Protein AF-A0AAV4JVC0-F1 (afdb_monomer)

Radius of gyration: 17.4 Å; Cα contacts (8 Å, |Δi|>4): 96; chains: 1; bounding box: 58×30×45 Å

Structure (mmCIF, N/CA/C/O backbone):
data_AF-A0AAV4JVC0-F1
#
_entry.id   AF-A0AAV4JVC0-F1
#
loop_
_atom_site.group_PDB
_atom_site.id
_atom_site.type_symbol
_atom_site.label_atom_id
_atom_site.label_alt_id
_atom_site.label_comp_id
_atom_site.label_asym_id
_atom_site.label_entity_id
_atom_site.label_seq_id
_atom_site.pdbx_PDB_ins_code
_atom_site.Cartn_x
_atom_site.Cartn_y
_atom_site.Cartn_z
_atom_site.occupancy
_atom_site.B_iso_or_equiv
_atom_site.auth_seq_id
_atom_site.auth_comp_id
_atom_site.auth_asym_id
_atom_site.auth_atom_id
_atom_site.pdbx_PDB_model_num
ATOM 1 N N . MET A 1 1 ? -40.160 -9.255 4.597 1.00 39.78 1 MET A N 1
ATOM 2 C CA . MET A 1 1 ? -39.014 -8.374 4.899 1.00 39.78 1 MET A CA 1
ATOM 3 C C . MET A 1 1 ? -37.754 -9.139 4.549 1.00 39.78 1 MET A C 1
ATOM 5 O O . MET A 1 1 ? -37.433 -10.098 5.236 1.00 39.78 1 MET A O 1
ATOM 9 N N . GLN A 1 2 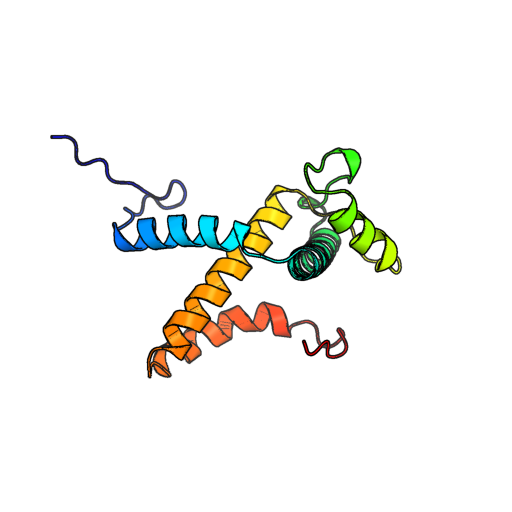? -37.134 -8.815 3.417 1.00 40.47 2 GLN A N 1
ATOM 10 C CA . GLN A 1 2 ? -35.899 -9.458 2.973 1.00 40.47 2 GLN A CA 1
ATOM 11 C C . GLN A 1 2 ? -34.775 -8.872 3.829 1.00 40.47 2 GLN A C 1
ATOM 13 O O . GLN A 1 2 ? -34.493 -7.680 3.753 1.00 40.47 2 GLN A O 1
ATOM 18 N N . LYS A 1 3 ? -34.234 -9.676 4.745 1.00 50.66 3 LYS A N 1
ATOM 19 C CA . LYS A 1 3 ? -33.071 -9.288 5.539 1.00 50.66 3 LYS A CA 1
ATOM 20 C C . LYS A 1 3 ? -31.904 -9.277 4.551 1.00 50.66 3 LYS A C 1
ATOM 22 O O . LYS A 1 3 ? -31.526 -10.342 4.072 1.00 50.66 3 LYS A O 1
ATOM 27 N N . ASN A 1 4 ? -31.437 -8.095 4.156 1.00 56.47 4 ASN A N 1
ATOM 28 C CA . ASN A 1 4 ? -30.250 -7.955 3.314 1.00 56.47 4 ASN A CA 1
ATOM 29 C C . ASN A 1 4 ? -29.060 -8.499 4.112 1.00 56.47 4 ASN A C 1
ATOM 31 O O . ASN A 1 4 ? -28.489 -7.793 4.934 1.00 56.47 4 ASN A O 1
ATOM 35 N N . CYS A 1 5 ? -28.756 -9.785 3.949 1.00 65.75 5 CYS A N 1
ATOM 36 C CA . CYS A 1 5 ? -27.550 -10.378 4.503 1.00 65.75 5 CYS A CA 1
ATOM 37 C C . CYS A 1 5 ? -26.410 -10.078 3.538 1.00 65.75 5 CYS A C 1
ATOM 39 O O . CYS A 1 5 ? -26.393 -10.588 2.419 1.00 65.75 5 CYS A O 1
ATOM 41 N N . HIS A 1 6 ? -25.467 -9.249 3.976 1.00 76.88 6 HIS A N 1
ATOM 42 C CA . HIS A 1 6 ? -24.179 -9.134 3.312 1.00 76.88 6 HIS A CA 1
ATOM 43 C C . HIS A 1 6 ? -23.450 -10.474 3.462 1.00 76.88 6 HIS A C 1
ATOM 45 O O . HIS A 1 6 ? -23.436 -11.052 4.549 1.00 76.88 6 HIS A O 1
ATOM 51 N N . GLN A 1 7 ? -22.883 -10.994 2.379 1.00 83.12 7 GLN A N 1
ATOM 52 C CA . GLN A 1 7 ? -22.159 -12.264 2.384 1.00 83.12 7 GLN A CA 1
ATOM 53 C C . GLN A 1 7 ? -20.866 -12.133 1.588 1.00 83.12 7 GLN A C 1
ATOM 55 O O . GLN A 1 7 ? -20.800 -11.378 0.619 1.00 83.12 7 GLN A O 1
ATOM 60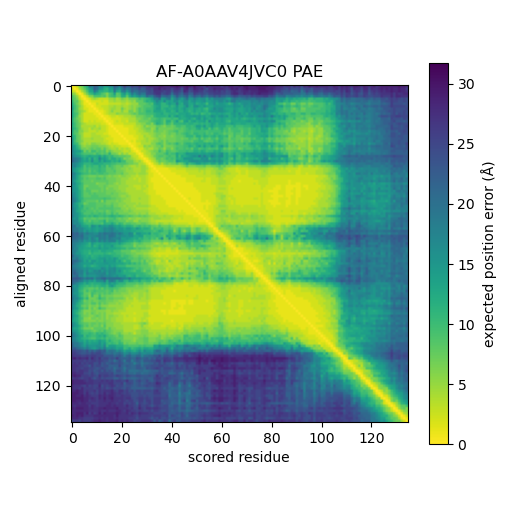 N N . CYS A 1 8 ? -19.836 -12.859 2.012 1.00 75.12 8 CYS A N 1
ATOM 61 C CA . CYS A 1 8 ? -18.577 -12.919 1.285 1.00 75.12 8 CYS A CA 1
ATOM 62 C C . CYS A 1 8 ? -18.770 -13.683 -0.030 1.00 75.12 8 CYS A C 1
ATOM 64 O O . CYS A 1 8 ? -19.138 -14.852 -0.002 1.00 75.12 8 CYS A O 1
ATOM 66 N N . GLU A 1 9 ? -18.456 -13.067 -1.169 1.00 75.56 9 GLU A N 1
ATOM 67 C CA . GLU A 1 9 ? -18.598 -13.701 -2.492 1.00 75.56 9 GLU A CA 1
ATOM 68 C C . GLU A 1 9 ? -17.647 -14.891 -2.715 1.00 75.56 9 GLU A C 1
ATOM 70 O O . GLU A 1 9 ? -17.845 -15.679 -3.634 1.00 75.56 9 GLU A O 1
ATOM 75 N N . LEU A 1 10 ? -16.606 -15.030 -1.886 1.00 77.00 10 LEU A N 1
ATOM 76 C CA . LEU A 1 10 ? -15.605 -16.094 -2.019 1.00 77.00 10 LEU A CA 1
ATOM 77 C C . LEU A 1 10 ? -15.937 -17.350 -1.209 1.00 77.00 10 LEU A C 1
ATOM 79 O O . LEU A 1 10 ? -15.492 -18.438 -1.566 1.00 77.00 10 LEU A O 1
ATOM 83 N N . CYS A 1 11 ? -16.652 -17.210 -0.092 1.00 82.62 11 CYS A N 1
ATOM 84 C CA . CYS A 1 11 ? -16.912 -18.326 0.822 1.00 82.62 11 CYS A CA 1
ATOM 85 C C . CYS A 1 11 ? -18.366 -18.428 1.290 1.00 82.62 11 CYS A C 1
ATOM 87 O O . CYS A 1 11 ? -18.653 -19.234 2.174 1.00 82.62 11 CYS A O 1
ATOM 89 N N . ASP A 1 12 ? -19.258 -17.596 0.744 1.00 81.12 12 ASP A N 1
ATOM 90 C CA . ASP A 1 12 ? -20.688 -17.510 1.066 1.00 81.12 12 ASP A CA 1
ATOM 91 C C . ASP A 1 12 ? -20.991 -17.307 2.561 1.00 81.12 12 ASP A C 1
ATOM 93 O O . ASP A 1 12 ? -22.124 -17.470 3.022 1.00 81.12 12 ASP A O 1
ATOM 97 N N . LYS A 1 13 ? -19.980 -16.929 3.356 1.00 82.75 13 LYS A N 1
ATOM 98 C CA . LYS A 1 13 ? -20.146 -16.678 4.784 1.00 82.75 13 LYS A CA 1
ATOM 99 C C . LYS A 1 13 ? -20.965 -15.394 4.963 1.00 82.75 13 LYS A C 1
ATOM 101 O O . LYS A 1 13 ? -20.555 -14.353 4.438 1.00 82.75 13 LYS A O 1
ATOM 106 N N . PRO A 1 14 ? -22.071 -15.428 5.730 1.00 84.00 14 PRO A N 1
ATOM 107 C CA . PRO A 1 14 ? -22.792 -14.217 6.084 1.00 84.00 14 PRO A CA 1
ATOM 108 C C . PRO A 1 14 ? -21.902 -13.339 6.965 1.00 84.00 14 PRO A C 1
ATOM 110 O O . PRO A 1 14 ? -21.314 -13.817 7.939 1.00 84.00 14 PRO A O 1
ATOM 113 N N . LEU A 1 15 ? -21.806 -12.064 6.607 1.00 78.56 15 LEU A N 1
ATOM 114 C CA . LEU A 1 15 ? -21.085 -11.053 7.364 1.00 78.56 15 LEU A CA 1
ATOM 115 C C . LEU A 1 15 ? -21.991 -10.517 8.470 1.00 78.56 15 LEU A C 1
ATOM 117 O O . LEU A 1 15 ? -23.160 -10.196 8.248 1.00 78.56 15 LEU A O 1
ATOM 121 N N . THR A 1 16 ? -21.445 -10.447 9.676 1.00 83.12 16 THR A N 1
ATOM 122 C CA . THR A 1 16 ? -22.086 -9.809 10.827 1.00 83.12 16 THR A CA 1
ATOM 123 C C . THR A 1 16 ? -21.987 -8.287 10.729 1.00 83.12 16 THR A C 1
ATOM 125 O O . THR A 1 16 ? -21.062 -7.760 10.116 1.00 83.12 16 THR A O 1
ATOM 128 N N . ASP A 1 17 ? -22.893 -7.566 11.396 1.00 79.75 17 ASP A N 1
ATOM 129 C CA . ASP A 1 17 ? -22.857 -6.096 11.446 1.00 79.75 17 ASP A CA 1
ATOM 130 C C . ASP A 1 17 ? -21.512 -5.570 11.984 1.00 79.75 17 ASP A C 1
ATOM 132 O O . ASP A 1 17 ? -21.005 -4.559 11.512 1.00 79.75 17 ASP A O 1
ATOM 136 N N . SER A 1 18 ? -20.883 -6.283 12.928 1.00 76.25 18 SER A N 1
ATOM 137 C CA . SER A 1 18 ? -19.550 -5.935 13.440 1.00 76.25 18 SER A CA 1
ATOM 138 C C . SER A 1 18 ? -18.433 -6.145 12.414 1.00 76.25 18 SER A C 1
ATOM 140 O O . SER A 1 18 ? -17.502 -5.347 12.369 1.00 76.25 18 SER A O 1
ATOM 142 N N . GLU A 1 19 ? -18.506 -7.198 11.592 1.00 75.75 19 GLU A N 1
ATOM 143 C CA . GLU A 1 19 ? -17.557 -7.413 10.490 1.00 75.75 19 GLU A CA 1
ATOM 144 C C . GLU A 1 19 ? -17.732 -6.346 9.399 1.00 75.75 19 GLU A C 1
ATOM 146 O O . GLU A 1 19 ? -16.740 -5.883 8.850 1.00 75.75 19 GLU A O 1
ATOM 151 N N . LEU A 1 20 ? -18.965 -5.910 9.122 1.00 78.56 20 LEU A N 1
ATOM 152 C CA . LEU A 1 20 ? -19.236 -4.822 8.174 1.00 78.56 20 LEU A CA 1
ATOM 153 C C . LEU A 1 20 ? -18.678 -3.484 8.662 1.00 78.56 20 LEU A C 1
ATOM 155 O O . LEU A 1 20 ? -17.964 -2.825 7.916 1.00 78.56 20 LEU A O 1
ATOM 159 N N . LEU A 1 21 ? -18.913 -3.136 9.931 1.00 79.25 21 LEU A N 1
ATOM 160 C CA . LEU A 1 21 ? -18.341 -1.930 10.539 1.00 79.25 21 LEU A CA 1
ATOM 161 C C . LEU A 1 21 ? -16.808 -1.935 10.494 1.00 79.25 21 LEU A C 1
ATOM 163 O O . LEU A 1 21 ? -16.192 -0.908 10.239 1.00 79.25 21 LEU A O 1
ATOM 167 N N . LEU A 1 22 ? -16.179 -3.096 10.703 1.00 75.62 22 LEU A N 1
ATOM 168 C CA . LEU A 1 22 ? -14.727 -3.222 10.598 1.00 75.62 22 LEU A CA 1
ATOM 169 C C . LEU A 1 22 ? -14.227 -2.970 9.167 1.00 75.62 22 LEU A C 1
ATOM 171 O O . LEU A 1 22 ? -13.179 -2.355 8.994 1.00 75.62 22 LEU A O 1
ATOM 175 N N . LEU A 1 23 ? -14.960 -3.436 8.153 1.00 75.81 23 LEU A N 1
ATOM 176 C CA . LEU A 1 23 ? -14.621 -3.216 6.744 1.00 75.81 23 LEU A CA 1
ATOM 177 C C . LEU A 1 23 ? -14.802 -1.748 6.328 1.00 75.81 23 LEU A C 1
ATOM 179 O O . LEU A 1 23 ? -13.968 -1.226 5.587 1.00 75.81 23 LEU A O 1
ATOM 183 N N . ASP A 1 24 ? -15.836 -1.076 6.833 1.00 76.12 24 ASP A N 1
ATOM 184 C CA . ASP A 1 24 ? -16.047 0.358 6.610 1.00 76.12 24 ASP A CA 1
ATOM 185 C C . ASP A 1 24 ? -14.915 1.185 7.257 1.00 76.12 24 ASP A C 1
ATOM 187 O O . ASP A 1 24 ? -14.288 2.015 6.594 1.00 76.12 24 ASP A O 1
ATOM 191 N N . ASP A 1 25 ? -14.551 0.873 8.506 1.00 72.31 25 ASP A N 1
ATOM 192 C CA . ASP A 1 25 ? -13.427 1.495 9.223 1.00 72.31 25 ASP A CA 1
ATOM 193 C C . ASP A 1 25 ? -12.075 1.283 8.506 1.00 72.31 25 ASP A C 1
ATOM 195 O O . ASP A 1 25 ? -11.193 2.150 8.540 1.00 72.31 25 ASP A O 1
ATOM 199 N N . MET A 1 26 ? -11.873 0.126 7.860 1.00 72.31 26 MET A N 1
ATOM 200 C CA . MET A 1 26 ? -10.661 -0.160 7.077 1.00 72.31 26 MET A CA 1
ATOM 201 C C . MET A 1 26 ? -10.526 0.768 5.868 1.00 72.31 26 MET A C 1
ATOM 203 O O . MET A 1 26 ? -9.419 1.187 5.527 1.00 72.31 26 MET A O 1
ATOM 207 N N . LEU A 1 27 ? -11.644 1.099 5.217 1.00 70.62 27 LEU A N 1
ATOM 208 C CA . LEU A 1 27 ? -11.646 2.043 4.106 1.00 70.62 27 LEU A CA 1
ATOM 209 C C . LEU A 1 27 ? -11.338 3.455 4.606 1.00 70.62 27 LEU A C 1
ATOM 211 O O . LEU A 1 27 ? -10.491 4.123 4.018 1.00 70.62 27 LEU A O 1
ATOM 215 N N . GLU A 1 28 ? -11.945 3.878 5.719 1.00 69.19 28 GLU A N 1
ATOM 216 C CA . GLU A 1 28 ? -11.688 5.190 6.329 1.00 69.19 28 GLU A CA 1
ATOM 217 C C . GLU A 1 28 ? -10.218 5.375 6.737 1.00 69.19 28 GLU A C 1
ATOM 219 O O . GLU A 1 28 ? -9.603 6.400 6.434 1.00 69.19 28 GLU A O 1
ATOM 224 N N . THR A 1 29 ? -9.617 4.356 7.352 1.00 63.41 29 THR A N 1
ATOM 225 C CA . THR A 1 29 ? -8.199 4.375 7.754 1.00 63.41 29 THR A CA 1
ATOM 226 C C . THR A 1 29 ? -7.233 4.323 6.570 1.00 63.41 29 THR A C 1
ATOM 228 O O . THR A 1 29 ? -6.137 4.876 6.650 1.00 63.41 29 THR A O 1
ATOM 231 N N . GLY A 1 30 ? -7.637 3.761 5.427 1.00 61.00 30 GLY A N 1
ATOM 232 C CA . GLY A 1 30 ? -6.879 3.870 4.176 1.00 61.00 30 GLY A CA 1
ATOM 233 C C . GLY A 1 30 ? -6.700 5.323 3.700 1.00 61.00 30 GLY A C 1
ATOM 234 O O . GLY A 1 30 ? -5.695 5.654 3.061 1.00 61.00 30 GLY A O 1
ATOM 235 N N . TYR A 1 31 ? -7.628 6.223 4.054 1.00 62.97 31 TYR A N 1
ATOM 236 C CA . TYR A 1 31 ? -7.526 7.654 3.743 1.00 62.97 31 TYR A CA 1
ATOM 237 C C . TYR A 1 31 ? -6.632 8.428 4.717 1.00 62.97 31 TYR A C 1
ATOM 239 O O . TYR A 1 31 ? -6.101 9.470 4.328 1.00 62.97 31 TYR A O 1
ATOM 247 N N . THR A 1 32 ? -6.424 7.929 5.940 1.00 75.25 32 THR A N 1
ATOM 248 C CA . THR A 1 32 ? -5.582 8.588 6.955 1.00 75.25 32 THR A CA 1
ATOM 249 C C . THR A 1 32 ? -4.093 8.287 6.808 1.00 75.25 32 THR A C 1
ATOM 251 O O . THR A 1 32 ? -3.287 8.952 7.451 1.00 75.25 32 THR A O 1
ATOM 254 N N . ILE A 1 33 ? -3.721 7.331 5.951 1.00 83.12 33 ILE A N 1
ATOM 255 C CA . ILE A 1 33 ? -2.319 6.999 5.678 1.00 83.12 33 ILE A CA 1
ATOM 256 C C . ILE A 1 33 ? -1.606 8.205 5.054 1.00 83.12 33 ILE A C 1
ATOM 258 O O . ILE A 1 33 ? -2.049 8.765 4.038 1.00 83.12 33 ILE A O 1
ATOM 262 N N . THR A 1 34 ? -0.477 8.574 5.651 1.00 87.75 34 THR A N 1
ATOM 263 C CA . THR A 1 34 ? 0.391 9.664 5.201 1.00 87.75 34 THR A CA 1
ATOM 26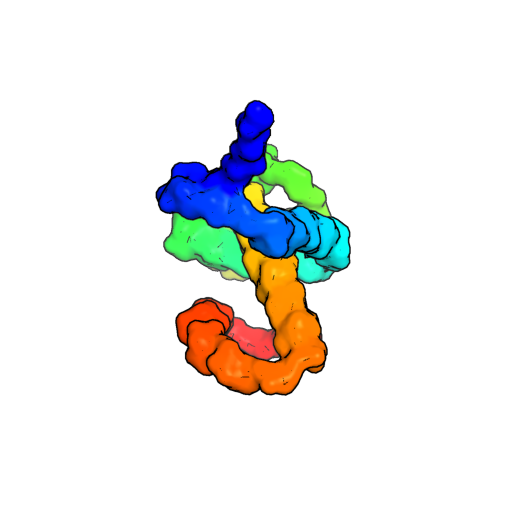4 C C . THR A 1 34 ? 1.033 9.359 3.843 1.00 87.75 34 THR A C 1
ATOM 266 O O . THR A 1 34 ? 1.003 8.235 3.336 1.00 87.75 34 THR A O 1
ATOM 269 N N . VAL A 1 35 ? 1.604 10.380 3.198 1.00 86.69 35 VAL A N 1
ATOM 270 C CA . VAL A 1 35 ? 2.301 10.192 1.913 1.00 86.69 35 VAL A CA 1
ATOM 271 C C . VAL A 1 35 ? 3.529 9.293 2.083 1.00 86.69 35 VAL A C 1
ATOM 273 O O . VAL A 1 35 ? 3.726 8.395 1.266 1.00 86.69 35 VAL A O 1
ATOM 276 N N . ASP A 1 36 ? 4.285 9.472 3.165 1.00 87.81 36 ASP A N 1
ATOM 277 C CA . ASP A 1 36 ? 5.493 8.693 3.461 1.00 87.81 36 ASP A CA 1
ATOM 278 C C . ASP A 1 36 ? 5.164 7.211 3.694 1.00 87.81 36 ASP A C 1
ATOM 280 O O . ASP A 1 36 ? 5.811 6.317 3.144 1.00 87.81 36 ASP A O 1
ATOM 284 N N . GLU A 1 37 ? 4.090 6.923 4.433 1.00 88.69 37 GLU A N 1
ATOM 285 C CA . GLU A 1 37 ? 3.606 5.551 4.607 1.00 88.69 37 GLU A CA 1
ATOM 286 C C . GLU A 1 37 ? 3.137 4.953 3.276 1.00 88.69 37 GLU A C 1
ATOM 288 O O . GLU A 1 37 ? 3.470 3.812 2.959 1.00 88.69 37 GLU A O 1
ATOM 293 N N . LYS A 1 38 ? 2.431 5.719 2.431 1.00 89.50 38 LYS A N 1
ATOM 294 C CA . LYS A 1 38 ? 2.049 5.254 1.084 1.00 89.50 38 LYS A CA 1
ATOM 295 C C . LYS A 1 38 ? 3.272 4.933 0.233 1.00 89.50 38 LYS A C 1
ATOM 297 O O . LYS A 1 38 ? 3.252 3.934 -0.481 1.00 89.50 38 LYS A O 1
ATOM 302 N N . GLN A 1 39 ? 4.333 5.730 0.314 1.00 90.06 39 GLN A N 1
ATOM 303 C CA . GLN A 1 39 ? 5.601 5.468 -0.367 1.00 90.06 39 GLN A CA 1
ATOM 304 C C . GLN A 1 39 ? 6.260 4.172 0.129 1.00 90.06 39 GLN A C 1
ATOM 306 O O . GLN A 1 39 ? 6.668 3.342 -0.688 1.00 90.06 39 GLN A O 1
ATOM 311 N N . ALA A 1 40 ? 6.296 3.946 1.445 1.00 90.81 40 ALA A N 1
ATOM 312 C CA . ALA A 1 40 ? 6.812 2.711 2.035 1.00 90.81 40 ALA A CA 1
ATOM 313 C C . ALA A 1 40 ? 5.988 1.478 1.619 1.00 90.81 40 ALA A C 1
ATOM 315 O O . ALA A 1 40 ? 6.541 0.467 1.179 1.00 90.81 40 ALA A O 1
ATOM 316 N N . LEU A 1 41 ? 4.657 1.569 1.671 1.00 90.94 41 LEU A N 1
ATOM 317 C CA . LEU A 1 41 ? 3.751 0.503 1.234 1.00 90.94 41 LEU A CA 1
ATOM 318 C C . LEU A 1 41 ? 3.867 0.237 -0.271 1.00 90.94 41 LEU A C 1
ATOM 320 O O . LEU A 1 41 ? 3.801 -0.914 -0.710 1.00 90.94 41 LEU A O 1
ATOM 324 N N . PHE A 1 42 ? 4.099 1.275 -1.075 1.00 90.62 42 PHE A N 1
ATOM 325 C CA . PHE A 1 42 ? 4.316 1.142 -2.513 1.00 90.62 42 PHE A CA 1
ATOM 326 C C . PHE A 1 42 ? 5.656 0.463 -2.820 1.00 90.62 42 PHE A C 1
ATOM 328 O O . PHE A 1 42 ? 5.724 -0.395 -3.699 1.00 90.62 42 PHE A O 1
ATOM 335 N N . TYR A 1 43 ? 6.702 0.759 -2.043 1.00 90.81 43 TYR A N 1
ATOM 336 C CA . TYR A 1 43 ? 7.976 0.042 -2.096 1.00 90.81 43 TYR A CA 1
ATOM 337 C C . TYR A 1 43 ? 7.811 -1.451 -1.782 1.00 90.81 43 TYR A C 1
ATOM 339 O O . TYR A 1 43 ? 8.273 -2.297 -2.551 1.00 90.81 43 TYR A O 1
ATOM 347 N N . ILE A 1 44 ? 7.106 -1.785 -0.696 1.00 91.00 44 ILE A N 1
ATOM 348 C CA . ILE A 1 44 ? 6.811 -3.177 -0.313 1.00 91.00 44 ILE A CA 1
ATOM 349 C C . ILE A 1 44 ? 6.037 -3.881 -1.431 1.00 91.00 44 ILE A C 1
ATOM 351 O O . ILE A 1 44 ? 6.396 -4.982 -1.849 1.00 91.00 44 ILE A O 1
ATOM 355 N N . SER A 1 45 ? 5.019 -3.215 -1.973 1.00 90.88 45 SER A N 1
ATOM 356 C CA . SER A 1 45 ? 4.230 -3.723 -3.096 1.00 90.88 45 SER A CA 1
ATOM 357 C C . SER A 1 45 ? 5.109 -3.985 -4.323 1.00 90.88 45 SER A C 1
ATOM 359 O O . SER A 1 45 ? 4.978 -5.025 -4.967 1.00 90.88 45 SER A O 1
ATOM 361 N N . GLY A 1 46 ? 6.053 -3.090 -4.625 1.00 90.62 46 GLY A N 1
ATOM 362 C CA . GLY A 1 46 ? 6.980 -3.259 -5.742 1.00 90.62 46 GLY A CA 1
ATOM 363 C C . GLY A 1 46 ? 7.994 -4.391 -5.555 1.00 90.62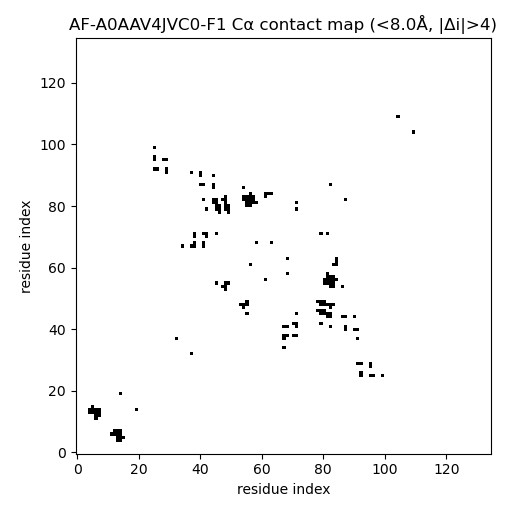 46 GLY A C 1
ATOM 364 O O . GLY A 1 46 ? 8.429 -5.007 -6.531 1.00 90.62 46 GLY A O 1
ATOM 365 N N . TYR A 1 47 ? 8.338 -4.717 -4.307 1.00 90.81 47 TYR A N 1
ATOM 366 C CA . TYR A 1 47 ? 9.113 -5.913 -3.984 1.00 90.81 47 TYR A CA 1
ATOM 367 C C . TYR A 1 47 ? 8.290 -7.192 -4.184 1.00 90.81 47 TYR A C 1
ATOM 369 O O . TYR A 1 47 ? 8.766 -8.145 -4.795 1.00 90.81 47 TYR A O 1
ATOM 377 N N . ILE A 1 48 ? 7.039 -7.218 -3.715 1.00 90.75 48 ILE A N 1
ATOM 378 C CA . ILE A 1 48 ? 6.139 -8.365 -3.916 1.00 90.75 48 ILE A CA 1
ATOM 379 C C . ILE A 1 48 ? 5.941 -8.618 -5.416 1.00 90.75 48 ILE A C 1
ATOM 381 O O . ILE A 1 48 ? 6.113 -9.745 -5.876 1.00 90.75 48 ILE A O 1
ATOM 385 N N . ALA A 1 49 ? 5.678 -7.566 -6.194 1.00 91.81 49 ALA A N 1
ATOM 386 C CA . ALA A 1 49 ? 5.520 -7.649 -7.644 1.00 91.81 49 ALA A CA 1
ATOM 387 C C . ALA A 1 49 ? 6.783 -8.150 -8.367 1.00 91.81 49 ALA A C 1
ATOM 389 O O . ALA A 1 49 ? 6.676 -8.817 -9.393 1.00 91.81 49 ALA A O 1
ATOM 390 N N . SER A 1 50 ? 7.986 -7.887 -7.838 1.00 91.19 50 SER A N 1
ATOM 391 C CA . SER A 1 50 ? 9.219 -8.421 -8.436 1.00 91.19 50 SER A CA 1
ATOM 392 C C . SER A 1 50 ? 9.405 -9.923 -8.193 1.00 91.19 50 SER A C 1
ATOM 394 O O . SER A 1 50 ? 10.122 -10.588 -8.943 1.00 91.19 50 SER A O 1
ATOM 396 N N . LYS A 1 51 ? 8.746 -10.479 -7.168 1.00 91.12 51 LYS A N 1
ATOM 397 C CA . LYS A 1 51 ? 8.676 -11.926 -6.901 1.00 91.12 51 LYS A CA 1
ATOM 398 C C . LYS A 1 51 ? 7.483 -12.606 -7.566 1.00 91.12 51 LYS A C 1
ATOM 400 O O . LYS A 1 51 ? 7.574 -13.793 -7.865 1.00 91.12 51 LYS A O 1
ATOM 405 N N . HIS A 1 52 ? 6.426 -11.846 -7.830 1.00 89.69 52 HIS A N 1
ATOM 406 C CA . HIS A 1 52 ? 5.169 -12.285 -8.427 1.00 89.69 52 HIS A CA 1
ATOM 407 C C . HIS A 1 52 ? 4.856 -11.440 -9.669 1.00 89.69 52 HIS A C 1
ATOM 409 O O . HIS A 1 52 ? 4.075 -10.486 -9.579 1.00 89.69 52 HIS A O 1
ATOM 415 N N . PRO A 1 53 ? 5.477 -11.742 -10.827 1.00 89.00 53 PRO A N 1
ATOM 416 C CA . PRO A 1 53 ? 5.323 -10.951 -12.048 1.00 89.00 53 PRO A CA 1
ATOM 417 C C . PRO A 1 53 ? 3.871 -10.810 -12.525 1.00 89.00 53 PRO A C 1
ATOM 419 O O . PRO A 1 53 ? 3.543 -9.841 -13.200 1.00 89.00 53 PRO A O 1
ATOM 422 N N . GLU A 1 54 ? 2.990 -11.743 -12.159 1.00 89.31 54 GLU A N 1
ATOM 423 C CA . GLU A 1 54 ? 1.547 -11.692 -12.410 1.00 89.31 54 GLU A CA 1
ATOM 424 C C . GLU A 1 54 ? 0.839 -10.516 -11.717 1.00 89.31 54 GLU A C 1
ATOM 426 O O . GLU A 1 54 ? -0.247 -10.120 -12.133 1.00 89.31 54 GLU A O 1
ATOM 431 N N . LEU A 1 55 ? 1.458 -9.940 -10.683 1.00 88.44 55 LEU A N 1
ATOM 432 C CA . LEU A 1 55 ? 0.948 -8.789 -9.935 1.00 88.44 55 LEU A CA 1
ATOM 433 C C . LEU A 1 55 ? 1.600 -7.466 -10.355 1.00 88.44 55 LEU A C 1
ATOM 435 O O . LEU A 1 55 ? 1.237 -6.408 -9.824 1.00 88.44 55 LEU A O 1
ATOM 439 N N . ALA A 1 56 ? 2.567 -7.515 -11.273 1.00 88.50 56 ALA A N 1
ATOM 440 C CA . ALA A 1 56 ? 3.254 -6.344 -11.787 1.00 88.50 56 ALA A CA 1
ATOM 441 C C . ALA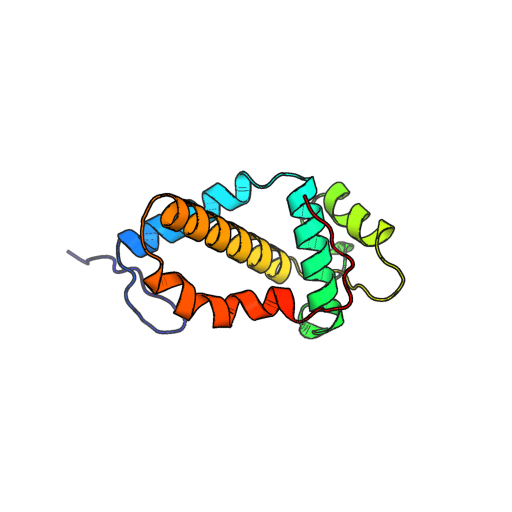 A 1 56 ? 2.368 -5.549 -12.754 1.00 88.50 56 ALA A C 1
ATOM 443 O O . ALA A 1 56 ? 1.521 -6.091 -13.462 1.00 88.50 56 ALA A O 1
ATOM 444 N N . SER A 1 57 ? 2.599 -4.242 -12.808 1.00 86.12 57 SER A N 1
ATOM 445 C CA . SER A 1 57 ? 1.949 -3.345 -13.755 1.00 86.12 57 SER A CA 1
ATOM 446 C C . SER A 1 57 ? 2.917 -2.269 -14.243 1.00 86.12 57 SER A C 1
ATOM 448 O O . SER A 1 57 ? 4.090 -2.236 -13.874 1.00 86.12 57 SER A O 1
ATOM 450 N N . SER A 1 58 ? 2.434 -1.394 -15.119 1.00 79.31 58 SER A N 1
ATOM 451 C CA . SER A 1 58 ? 3.199 -0.265 -15.637 1.00 79.31 58 SER A CA 1
ATOM 452 C C . SER A 1 58 ? 2.841 1.023 -14.888 1.00 79.31 58 SER A C 1
ATOM 454 O O . SER A 1 58 ? 1.660 1.252 -14.606 1.00 79.31 58 SER A O 1
ATOM 456 N N . PRO A 1 59 ? 3.806 1.929 -14.642 1.00 73.56 59 PRO A N 1
ATOM 457 C CA . PRO A 1 59 ? 3.513 3.256 -14.092 1.00 73.56 59 PRO A CA 1
ATOM 458 C C . PRO A 1 59 ? 2.496 4.040 -14.938 1.00 73.56 59 PRO A C 1
ATOM 460 O O . PRO A 1 59 ? 1.732 4.840 -14.410 1.00 73.56 59 PRO A O 1
ATOM 463 N N . ALA A 1 60 ? 2.423 3.775 -16.248 1.00 66.56 60 ALA A N 1
ATOM 464 C CA . ALA A 1 60 ? 1.481 4.442 -17.151 1.00 66.56 60 ALA A CA 1
ATOM 465 C C . ALA A 1 60 ? 0.006 4.069 -16.908 1.00 66.56 60 ALA A C 1
ATOM 467 O O . ALA A 1 60 ? -0.880 4.791 -17.356 1.00 66.56 60 ALA A O 1
ATOM 468 N N . SER A 1 61 ? -0.258 2.945 -16.236 1.00 62.59 61 SER A N 1
ATOM 469 C CA . SER A 1 61 ? -1.618 2.47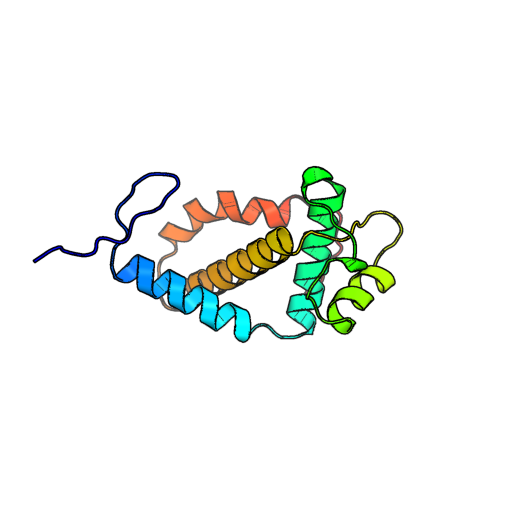2 -15.946 1.00 62.59 61 SER A CA 1
ATOM 470 C C . SER A 1 61 ? -2.101 2.796 -14.537 1.00 62.59 61 SER A C 1
ATOM 472 O O . SER A 1 61 ? -3.266 2.550 -14.243 1.00 62.59 61 SER A O 1
ATOM 474 N N . SER A 1 62 ? -1.227 3.320 -13.676 1.00 71.00 62 SER A N 1
ATOM 475 C CA . SER A 1 62 ? -1.565 3.541 -12.274 1.00 71.00 62 SER A CA 1
ATOM 476 C C . SER A 1 62 ? -2.292 4.866 -12.069 1.00 71.00 62 SER A C 1
ATOM 478 O O . SER A 1 62 ? -1.862 5.907 -12.571 1.00 71.00 62 SER A O 1
ATOM 480 N N . GLN A 1 63 ? -3.368 4.838 -11.283 1.00 74.38 63 GLN A N 1
ATOM 481 C CA . GLN A 1 63 ? -4.081 6.044 -10.841 1.00 74.38 63 GLN A CA 1
ATOM 482 C C . GLN A 1 63 ? -3.372 6.777 -9.686 1.00 74.38 63 GLN A C 1
ATOM 484 O O . GLN A 1 63 ? -3.833 7.831 -9.244 1.00 74.38 63 GLN A O 1
ATOM 489 N N . LEU A 1 64 ? -2.254 6.240 -9.184 1.00 78.00 64 LEU A N 1
ATOM 490 C CA . LEU A 1 64 ? -1.528 6.794 -8.043 1.00 78.00 64 LEU A CA 1
ATOM 491 C C . LEU A 1 64 ? -0.847 8.125 -8.365 1.00 78.00 64 LEU A C 1
ATOM 493 O O . LEU A 1 64 ? -0.442 8.388 -9.499 1.00 78.00 64 LEU A O 1
ATOM 497 N N . SER A 1 65 ? -0.659 8.958 -7.338 1.00 82.00 65 SER A N 1
ATOM 498 C CA . SER A 1 65 ? 0.052 10.226 -7.497 1.00 82.00 65 SER A CA 1
ATOM 499 C C . SER A 1 65 ? 1.492 9.995 -7.969 1.00 82.00 65 SER A C 1
ATOM 501 O O . SER A 1 65 ? 2.163 9.036 -7.579 1.00 82.00 65 SER A O 1
ATOM 503 N N . LYS A 1 66 ? 1.999 10.914 -8.800 1.00 83.25 66 LYS A N 1
ATOM 504 C CA . LYS A 1 66 ? 3.382 10.855 -9.302 1.00 83.25 66 LYS A CA 1
ATOM 505 C C . LYS A 1 66 ? 4.416 10.882 -8.176 1.00 83.25 66 LYS A C 1
ATOM 507 O O . LYS A 1 66 ? 5.491 10.325 -8.341 1.00 83.25 66 LYS A O 1
ATOM 512 N N . GLU A 1 67 ? 4.083 11.509 -7.053 1.00 84.81 67 GLU A N 1
ATOM 513 C CA . GLU A 1 67 ? 4.930 11.595 -5.862 1.00 84.81 67 GLU A CA 1
ATOM 514 C C . GLU A 1 67 ? 5.171 10.225 -5.214 1.00 84.81 67 GLU A C 1
ATOM 516 O O . GLU A 1 67 ? 6.310 9.881 -4.912 1.00 84.81 67 GLU A O 1
ATOM 521 N N . VAL A 1 68 ? 4.127 9.402 -5.070 1.00 83.62 68 VAL A N 1
ATOM 522 C CA . VAL A 1 68 ? 4.263 8.041 -4.523 1.00 83.62 68 VAL A CA 1
ATOM 523 C C . VAL A 1 68 ? 5.019 7.139 -5.503 1.00 83.62 68 VAL A C 1
ATOM 525 O O . VAL A 1 68 ? 5.877 6.355 -5.104 1.00 83.62 68 VAL A O 1
ATOM 528 N N . GLN A 1 69 ? 4.755 7.289 -6.803 1.00 82.19 69 GLN A N 1
ATOM 529 C CA . GLN A 1 69 ? 5.430 6.504 -7.838 1.00 82.19 69 GLN A CA 1
ATOM 530 C C . GLN A 1 69 ? 6.924 6.847 -7.969 1.00 82.19 69 GLN A C 1
ATOM 532 O O . GLN A 1 69 ? 7.749 5.949 -8.145 1.00 82.19 69 GLN A O 1
ATOM 537 N N . ALA A 1 70 ? 7.282 8.132 -7.866 1.00 83.69 70 ALA A N 1
ATOM 538 C CA . ALA A 1 70 ? 8.662 8.603 -7.981 1.00 83.69 70 ALA A CA 1
ATOM 539 C C . ALA A 1 70 ? 9.575 7.996 -6.908 1.00 83.69 70 ALA A C 1
ATOM 541 O O . ALA A 1 70 ? 10.728 7.682 -7.201 1.00 83.69 70 ALA A O 1
ATOM 542 N N . PHE A 1 71 ? 9.041 7.743 -5.710 1.00 83.62 71 PHE A N 1
ATOM 543 C CA . PHE A 1 71 ? 9.782 7.114 -4.620 1.00 83.62 71 PHE A CA 1
ATOM 544 C C . PHE A 1 71 ? 10.332 5.732 -4.996 1.00 83.62 71 PHE A C 1
ATOM 546 O O . PHE A 1 71 ? 11.496 5.424 -4.735 1.00 83.62 71 PHE A O 1
ATOM 553 N N . LEU A 1 72 ? 9.530 4.901 -5.675 1.00 79.00 72 LEU A N 1
ATOM 554 C CA . LEU A 1 72 ? 9.994 3.593 -6.142 1.00 79.00 72 LEU A CA 1
ATOM 555 C C . LEU A 1 72 ? 11.124 3.748 -7.162 1.00 79.00 72 LEU A C 1
ATOM 557 O O . LEU A 1 72 ? 12.094 2.999 -7.103 1.00 79.00 72 LEU A O 1
ATOM 561 N N . ALA A 1 73 ? 11.019 4.714 -8.080 1.00 78.62 73 ALA A N 1
ATOM 562 C CA . ALA A 1 73 ? 12.059 4.978 -9.074 1.00 78.62 73 ALA A CA 1
ATOM 563 C C . ALA A 1 73 ? 13.385 5.412 -8.430 1.00 78.62 73 ALA A C 1
ATOM 565 O O . ALA A 1 73 ? 14.444 4.989 -8.887 1.00 78.62 73 ALA A O 1
ATOM 566 N N . GLU A 1 74 ? 13.324 6.210 -7.366 1.00 82.62 74 GLU A N 1
ATOM 567 C CA . GLU A 1 74 ? 14.494 6.678 -6.620 1.00 82.62 74 GLU A CA 1
ATOM 568 C C . GLU A 1 74 ? 15.149 5.558 -5.797 1.00 82.62 74 GLU A C 1
ATOM 570 O O . GLU A 1 74 ? 16.372 5.414 -5.781 1.00 82.62 74 GLU A O 1
ATOM 575 N N . MET A 1 75 ? 14.337 4.713 -5.159 1.00 80.94 75 MET A N 1
ATOM 576 C CA . MET A 1 75 ? 14.811 3.634 -4.286 1.00 80.94 75 MET A CA 1
ATOM 577 C C . MET A 1 75 ? 15.192 2.349 -5.036 1.00 80.94 75 MET A C 1
ATOM 579 O O . MET A 1 75 ? 15.827 1.454 -4.463 1.00 80.94 75 MET A O 1
ATOM 583 N N . ASN A 1 76 ? 14.813 2.216 -6.309 1.00 80.19 76 ASN A N 1
ATOM 584 C CA . ASN A 1 76 ? 15.060 1.005 -7.081 1.00 80.19 76 ASN A CA 1
ATOM 585 C C . ASN A 1 76 ? 16.539 0.859 -7.462 1.00 80.19 76 ASN A C 1
ATOM 587 O O . ASN A 1 76 ? 17.078 1.601 -8.278 1.00 80.19 76 ASN A O 1
ATOM 591 N N . ARG A 1 77 ? 17.178 -0.191 -6.942 1.00 81.38 77 ARG A N 1
ATOM 592 C CA . ARG A 1 77 ? 18.557 -0.583 -7.284 1.00 81.38 77 ARG A CA 1
ATOM 593 C C . ARG A 1 77 ? 18.630 -1.690 -8.347 1.00 81.38 77 ARG A C 1
ATOM 595 O O . ARG A 1 77 ? 19.622 -2.408 -8.417 1.00 81.38 77 ARG A O 1
ATOM 602 N N . GLY A 1 78 ? 17.576 -1.851 -9.150 1.00 76.62 78 GLY A N 1
ATOM 603 C CA . GLY A 1 78 ? 17.477 -2.848 -10.225 1.00 76.62 78 GLY A CA 1
ATOM 604 C C . GLY A 1 78 ? 16.736 -4.137 -9.850 1.00 76.62 78 GLY A C 1
ATOM 605 O O . GLY A 1 78 ? 16.822 -5.113 -10.587 1.00 76.62 78 GLY A O 1
ATOM 606 N N . GLY A 1 79 ? 16.023 -4.156 -8.719 1.00 80.00 79 GLY A N 1
ATOM 607 C CA . GLY A 1 79 ? 15.331 -5.348 -8.201 1.00 80.00 79 GLY A CA 1
ATOM 608 C C . GLY A 1 79 ? 13.847 -5.156 -7.880 1.00 80.00 79 GLY A C 1
ATOM 609 O O . GLY A 1 79 ? 13.216 -6.084 -7.374 1.00 80.00 79 GLY A O 1
ATOM 610 N N . LEU A 1 80 ? 13.297 -3.967 -8.136 1.00 86.25 80 LEU A N 1
ATOM 611 C CA . LEU A 1 80 ? 11.892 -3.649 -7.885 1.00 86.25 80 LEU A CA 1
ATOM 612 C C . LEU A 1 80 ? 11.129 -3.494 -9.194 1.00 86.25 80 LEU A C 1
ATOM 614 O O . LEU A 1 80 ? 11.667 -3.012 -10.197 1.00 86.25 80 LEU A O 1
ATOM 618 N N . THR A 1 81 ? 9.857 -3.869 -9.149 1.00 89.00 81 THR A N 1
ATOM 619 C CA . THR A 1 81 ? 8.919 -3.752 -10.263 1.00 89.00 81 THR A CA 1
ATOM 620 C C . THR A 1 81 ? 7.752 -2.878 -9.831 1.00 89.00 81 THR A C 1
ATOM 622 O O . THR A 1 81 ? 7.428 -2.822 -8.650 1.00 89.00 81 THR A O 1
ATOM 625 N N . TYR A 1 82 ? 7.123 -2.168 -10.765 1.00 89.81 82 TYR A N 1
ATOM 626 C CA . TYR A 1 82 ? 5.926 -1.402 -10.438 1.00 89.81 82 TYR A CA 1
ATOM 627 C C . TYR A 1 82 ? 4.775 -2.362 -10.099 1.00 89.81 82 TYR A C 1
ATOM 629 O O . TYR A 1 82 ? 4.483 -3.256 -10.899 1.00 89.81 82 TYR A O 1
ATOM 637 N N . PRO A 1 83 ? 4.138 -2.224 -8.926 1.00 90.62 83 PRO A N 1
ATOM 638 C CA . PRO A 1 83 ? 2.996 -3.049 -8.566 1.00 90.62 83 PRO A CA 1
ATOM 639 C C . PRO A 1 83 ? 1.745 -2.622 -9.342 1.00 90.62 83 PRO A C 1
ATOM 641 O O . PRO A 1 83 ? 1.629 -1.482 -9.793 1.00 90.62 83 PRO A O 1
ATOM 644 N N . SER A 1 84 ? 0.789 -3.538 -9.481 1.00 90.56 84 SER A N 1
ATOM 645 C CA . SER A 1 84 ? -0.575 -3.196 -9.896 1.00 90.56 84 SER A CA 1
ATOM 646 C C . SER A 1 84 ? -1.317 -2.404 -8.820 1.00 90.56 84 SER A C 1
ATOM 648 O O . SER A 1 84 ? -1.068 -2.575 -7.625 1.00 90.56 84 SER A O 1
ATOM 650 N N . ASP A 1 85 ? -2.277 -1.578 -9.243 1.00 87.81 85 ASP A N 1
ATOM 651 C CA . ASP A 1 85 ? -3.111 -0.792 -8.326 1.00 87.81 85 ASP A CA 1
ATOM 652 C C . ASP A 1 85 ? -3.870 -1.705 -7.351 1.00 87.81 85 ASP A C 1
ATOM 654 O O . ASP A 1 85 ? -3.914 -1.419 -6.161 1.00 87.81 85 ASP A O 1
ATOM 658 N N . ASN A 1 86 ? -4.355 -2.863 -7.815 1.00 88.50 86 ASN A N 1
ATOM 659 C CA . ASN A 1 86 ? -5.019 -3.850 -6.959 1.00 88.50 86 ASN A CA 1
ATOM 660 C C . ASN A 1 86 ? -4.092 -4.396 -5.864 1.00 88.50 86 ASN A C 1
ATOM 662 O O . ASN A 1 86 ? -4.519 -4.531 -4.718 1.00 88.50 86 ASN A O 1
ATOM 666 N N . LEU A 1 87 ? -2.830 -4.698 -6.197 1.00 88.81 87 LEU A N 1
ATOM 667 C CA . LEU A 1 87 ? -1.847 -5.137 -5.206 1.00 88.81 87 LEU A CA 1
ATOM 668 C C . LEU A 1 87 ? -1.568 -4.023 -4.195 1.00 88.81 87 LEU A C 1
ATOM 670 O O . LEU A 1 87 ? -1.552 -4.279 -2.994 1.00 88.81 87 LEU A O 1
ATOM 674 N N . PHE A 1 88 ? -1.381 -2.791 -4.665 1.00 90.06 88 PHE A N 1
ATOM 675 C CA . PHE A 1 88 ? -1.136 -1.667 -3.771 1.00 90.06 88 PHE A CA 1
ATOM 676 C C . PHE A 1 88 ? -2.329 -1.400 -2.843 1.00 90.06 88 PHE A C 1
ATOM 678 O O . PHE A 1 88 ? -2.144 -1.281 -1.634 1.00 90.06 88 PHE A O 1
ATOM 685 N N . THR A 1 89 ? -3.556 -1.385 -3.372 1.00 87.94 89 THR A N 1
ATOM 686 C CA . THR A 1 89 ? -4.785 -1.268 -2.576 1.00 87.94 89 THR A CA 1
ATOM 687 C C . THR A 1 89 ? -4.887 -2.391 -1.553 1.00 87.94 89 THR A C 1
ATOM 689 O O . THR A 1 89 ? -5.197 -2.131 -0.395 1.00 87.94 89 THR A O 1
ATOM 692 N N . PHE A 1 90 ? -4.581 -3.629 -1.941 1.00 87.88 90 PHE A N 1
ATOM 693 C CA . PHE A 1 90 ? -4.571 -4.755 -1.015 1.00 87.88 90 PHE A CA 1
ATOM 694 C C . PHE A 1 90 ? -3.568 -4.553 0.129 1.00 87.88 90 PHE A C 1
ATOM 696 O O . PHE A 1 90 ? -3.924 -4.741 1.290 1.00 87.88 90 PHE A O 1
ATOM 703 N N . VAL A 1 91 ? -2.338 -4.130 -0.175 1.00 89.50 91 VAL A N 1
ATOM 704 C CA . VAL A 1 91 ? -1.297 -3.873 0.833 1.00 89.50 91 VAL A CA 1
ATOM 705 C C . VAL A 1 91 ? -1.699 -2.730 1.770 1.00 89.50 91 VAL A C 1
ATOM 707 O O . VAL A 1 91 ? -1.528 -2.852 2.981 1.00 89.50 91 VAL A O 1
ATOM 710 N N . VAL A 1 92 ? -2.290 -1.659 1.236 1.00 88.50 92 VAL A N 1
ATOM 711 C CA . 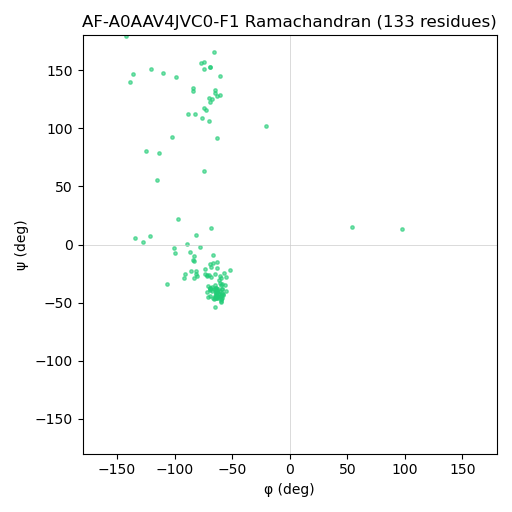VAL A 1 92 ? -2.843 -0.546 2.023 1.00 88.50 92 VAL A CA 1
ATOM 712 C C . VAL A 1 92 ? -3.935 -1.029 2.977 1.00 88.50 92 VAL A C 1
ATOM 714 O O . VAL A 1 92 ? -3.863 -0.761 4.172 1.00 88.50 92 VAL A O 1
ATOM 717 N N . LEU A 1 93 ? -4.908 -1.798 2.484 1.00 85.50 93 LEU A N 1
ATOM 718 C CA . LEU A 1 93 ? -5.990 -2.327 3.318 1.00 85.50 93 LEU A CA 1
ATOM 719 C C . LEU A 1 93 ? -5.471 -3.302 4.382 1.00 85.50 93 LEU A C 1
ATOM 721 O O . LEU A 1 93 ? -5.924 -3.264 5.524 1.00 85.50 93 LEU A O 1
ATOM 725 N N . ALA A 1 94 ? -4.501 -4.151 4.039 1.00 85.94 94 ALA A N 1
ATOM 726 C CA . ALA A 1 94 ? -3.876 -5.074 4.983 1.00 85.94 94 ALA A CA 1
ATOM 727 C C . ALA A 1 94 ? -3.110 -4.338 6.097 1.00 85.94 94 ALA A C 1
ATOM 729 O O . ALA A 1 94 ? -3.154 -4.761 7.256 1.00 85.94 94 ALA A O 1
ATOM 730 N N . HIS A 1 95 ? -2.446 -3.228 5.763 1.00 85.94 95 HIS A N 1
ATOM 731 C CA . HIS A 1 95 ? -1.794 -2.351 6.733 1.00 85.94 95 HIS A CA 1
ATOM 732 C C . HIS A 1 95 ? -2.818 -1.703 7.669 1.00 85.94 95 HIS A C 1
ATOM 734 O O . HIS A 1 95 ? -2.745 -1.897 8.878 1.00 85.94 95 HIS A O 1
ATOM 740 N N . SER A 1 96 ? -3.834 -1.036 7.116 1.00 83.00 96 SER A N 1
ATOM 741 C CA . SER A 1 96 ? -4.914 -0.407 7.888 1.00 83.00 96 SER A CA 1
ATOM 742 C C . SER A 1 96 ? -5.625 -1.390 8.824 1.00 83.00 96 SER A C 1
ATOM 744 O O . SER A 1 96 ? -5.907 -1.071 9.980 1.00 83.00 96 SER A O 1
ATOM 746 N N . PHE A 1 97 ? -5.865 -2.619 8.361 1.00 82.38 97 PHE A N 1
ATOM 747 C CA . PHE A 1 97 ? -6.409 -3.686 9.198 1.00 82.38 97 PHE A CA 1
ATOM 748 C C . PHE A 1 97 ? -5.472 -4.054 10.353 1.00 82.38 97 PHE A C 1
ATOM 750 O O . PHE A 1 97 ? -5.917 -4.203 11.492 1.00 82.38 97 PHE A O 1
ATOM 757 N N . SER A 1 98 ? -4.174 -4.184 10.071 1.00 79.94 98 SER A N 1
ATOM 758 C CA . SER A 1 98 ? -3.162 -4.524 11.075 1.00 79.94 98 SER A CA 1
ATOM 759 C C . SER A 1 98 ? -3.035 -3.436 12.140 1.00 79.94 98 SER A C 1
ATOM 761 O O . SER A 1 98 ? -3.045 -3.759 13.327 1.00 79.94 98 SER A O 1
ATOM 763 N N . ASP A 1 99 ? -3.008 -2.164 11.748 1.00 77.06 99 ASP A N 1
ATOM 764 C CA . ASP A 1 99 ? -2.976 -1.026 12.672 1.00 77.06 99 ASP A CA 1
ATOM 765 C C . ASP A 1 99 ? -4.218 -0.985 13.557 1.00 77.06 99 ASP A C 1
ATOM 767 O O . ASP A 1 99 ? -4.127 -0.799 14.774 1.00 77.06 99 ASP A O 1
ATOM 771 N N . LYS A 1 100 ? -5.400 -1.224 12.977 1.00 72.62 100 LYS A N 1
ATOM 772 C CA . LYS A 1 100 ? -6.638 -1.274 13.755 1.00 72.62 100 LYS A CA 1
ATOM 773 C C . LYS A 1 100 ? -6.597 -2.414 14.768 1.00 72.62 100 LYS A C 1
ATOM 775 O O . LYS A 1 100 ? -6.919 -2.189 15.936 1.00 72.62 100 LYS A O 1
ATOM 780 N N . LEU A 1 101 ? -6.146 -3.604 14.372 1.00 69.31 101 LEU A N 1
ATOM 781 C CA . LEU A 1 101 ? -5.953 -4.712 15.307 1.00 69.31 101 LEU A CA 1
ATOM 782 C C . LEU A 1 101 ? -4.956 -4.355 16.411 1.00 69.31 101 LEU A C 1
ATOM 784 O O . LEU A 1 101 ? -5.233 -4.624 17.578 1.00 69.31 101 LEU A O 1
ATOM 788 N N . GLN A 1 102 ? -3.839 -3.709 16.079 1.00 66.94 102 GLN A N 1
ATOM 789 C CA . GLN A 1 102 ? -2.876 -3.253 17.078 1.00 66.94 102 GLN A CA 1
ATOM 790 C C . GLN A 1 102 ? -3.493 -2.233 18.034 1.00 66.94 102 GLN A C 1
ATOM 792 O O . GLN A 1 102 ? -3.269 -2.340 19.234 1.00 66.94 102 GLN A O 1
ATOM 797 N N . SER A 1 103 ? -4.317 -1.301 17.553 1.00 66.50 103 SER A N 1
ATOM 798 C CA . SER A 1 103 ? -4.994 -0.322 18.413 1.00 66.50 103 SER A CA 1
ATOM 799 C C . SER A 1 103 ? -6.004 -0.975 19.368 1.00 66.50 103 SER A C 1
ATOM 801 O O . SER A 1 103 ? -6.080 -0.606 20.540 1.00 66.50 103 SER A O 1
ATOM 803 N N . ILE A 1 104 ? -6.728 -2.003 18.905 1.00 65.06 104 ILE A N 1
ATOM 804 C CA . ILE A 1 104 ? -7.654 -2.794 19.727 1.00 65.06 104 ILE A CA 1
ATOM 805 C C . ILE A 1 104 ? -6.880 -3.583 20.789 1.00 65.06 104 ILE A C 1
ATOM 807 O O . ILE A 1 104 ? -7.245 -3.565 21.966 1.00 65.06 104 ILE A O 1
ATOM 811 N N . VAL A 1 105 ? -5.789 -4.243 20.392 1.00 60.94 105 VAL A N 1
ATOM 812 C CA . VAL A 1 105 ? -4.956 -5.055 21.290 1.00 60.94 105 VAL A CA 1
ATOM 813 C C . VAL A 1 105 ? -4.163 -4.187 22.269 1.00 60.94 105 VAL A C 1
ATOM 815 O O . VAL A 1 105 ? -4.031 -4.554 23.426 1.00 60.94 105 VAL A O 1
ATOM 818 N N . ALA A 1 106 ? -3.691 -3.007 21.876 1.00 58.78 106 ALA A N 1
ATOM 819 C CA . ALA A 1 106 ? -3.069 -2.055 22.797 1.00 58.78 106 ALA A CA 1
ATOM 820 C C . ALA A 1 106 ? -4.070 -1.525 23.842 1.00 58.78 106 ALA A C 1
ATOM 822 O O . ALA A 1 106 ? -3.675 -1.147 24.943 1.00 58.78 106 ALA A O 1
ATOM 823 N N . GLY A 1 107 ? -5.366 -1.526 23.512 1.00 54.41 107 GLY A N 1
ATOM 824 C CA . GLY A 1 107 ? -6.457 -1.162 24.414 1.00 54.41 107 GLY A CA 1
ATOM 825 C C . GLY A 1 107 ? -6.997 -2.300 25.291 1.00 54.41 107 GLY A C 1
ATOM 826 O O . GLY A 1 107 ? -7.839 -2.033 26.148 1.00 54.41 107 GLY A O 1
ATOM 827 N N . THR A 1 108 ? -6.555 -3.552 25.114 1.00 52.47 108 THR A N 1
ATOM 828 C CA . THR A 1 108 ? -7.050 -4.707 25.888 1.00 52.47 108 THR A CA 1
ATOM 829 C C . THR A 1 108 ? -5.937 -5.670 26.309 1.00 52.47 108 THR A C 1
ATOM 831 O O . THR A 1 108 ? -5.052 -6.003 25.534 1.00 52.47 108 THR A O 1
ATOM 834 N N . ASP A 1 109 ? -6.009 -6.190 27.539 1.00 46.72 109 ASP A N 1
ATOM 835 C CA . ASP A 1 109 ? -5.071 -7.185 28.088 1.00 46.72 109 ASP A CA 1
ATOM 836 C C . ASP A 1 109 ? -5.322 -8.588 27.482 1.00 46.72 109 ASP A C 1
ATOM 838 O O . ASP A 1 109 ? -5.769 -9.524 28.142 1.00 46.72 109 ASP A O 1
ATOM 842 N N . LEU A 1 110 ? -5.138 -8.718 26.163 1.00 45.97 110 LEU A N 1
ATOM 843 C CA . LEU A 1 110 ? -5.412 -9.925 25.375 1.00 45.97 110 LEU A CA 1
ATOM 844 C C . LEU A 1 110 ? -4.126 -10.518 24.783 1.00 45.97 110 LEU A C 1
ATOM 846 O O . LEU A 1 110 ? -4.036 -10.795 23.584 1.00 45.97 110 LEU A O 1
ATOM 850 N N . GLN A 1 111 ? -3.146 -10.816 25.648 1.00 44.47 111 GLN A N 1
ATOM 851 C CA . GLN A 1 111 ? -1.938 -11.579 25.281 1.00 44.47 111 GLN A CA 1
ATOM 852 C C . GLN A 1 111 ? -2.241 -12.913 24.566 1.00 44.47 111 GLN A C 1
ATOM 854 O O . GLN A 1 111 ? -1.408 -13.427 23.820 1.00 44.47 111 GLN A O 1
ATOM 859 N N . GLN A 1 112 ? -3.443 -13.468 24.737 1.00 43.78 112 GLN A N 1
ATOM 860 C CA . GLN A 1 112 ? -3.825 -14.761 24.174 1.00 43.78 112 GLN A CA 1
ATOM 861 C C . GLN A 1 112 ? -4.077 -14.738 22.649 1.00 43.78 112 GLN A C 1
ATOM 863 O O . GLN A 1 112 ? -3.871 -15.758 21.993 1.00 43.78 112 GLN A O 1
ATOM 868 N N . TYR A 1 113 ? -4.449 -13.594 22.054 1.00 45.28 113 TYR A N 1
ATOM 869 C CA . TYR A 1 113 ? -4.655 -13.477 20.595 1.00 45.28 113 TYR A CA 1
ATOM 870 C C . TYR A 1 113 ? -3.346 -13.277 19.814 1.00 45.28 113 TYR A C 1
ATOM 872 O O . TYR A 1 113 ? -3.241 -13.689 18.654 1.00 45.28 113 TYR A O 1
ATOM 880 N N . TYR A 1 114 ? -2.316 -12.731 20.468 1.00 42.38 114 TYR A N 1
ATOM 881 C CA . TYR A 1 114 ? -0.992 -12.486 19.883 1.00 42.38 114 TYR A CA 1
ATOM 882 C C . TYR A 1 114 ? -0.323 -13.772 19.371 1.00 42.38 114 TYR A C 1
ATOM 884 O O . TYR A 1 114 ? 0.344 -13.767 18.338 1.00 42.38 114 TYR A O 1
ATOM 892 N N . HIS A 1 115 ? -0.549 -14.904 20.044 1.00 39.34 115 HIS A N 1
ATOM 893 C CA . HIS A 1 115 ? 0.107 -16.171 19.714 1.00 39.34 115 HIS A CA 1
ATOM 894 C C . HIS A 1 115 ? -0.394 -16.813 18.409 1.00 39.34 115 HIS A C 1
ATOM 896 O O . HIS A 1 115 ? 0.363 -17.530 17.755 1.00 39.34 115 HIS A O 1
ATOM 902 N N . SER A 1 116 ? -1.641 -16.538 18.009 1.00 40.25 116 SER A N 1
ATOM 903 C CA . SER A 1 116 ? -2.189 -17.014 16.727 1.00 40.25 116 SER A CA 1
ATOM 904 C C . SER A 1 116 ? -1.796 -16.099 15.562 1.00 40.25 116 SER A C 1
ATOM 906 O O . SER A 1 116 ? -1.632 -16.571 14.440 1.00 40.25 116 SER A O 1
ATOM 908 N N . PHE A 1 117 ? -1.575 -14.805 15.826 1.00 40.09 117 PHE A N 1
ATOM 909 C CA . PHE A 1 117 ? -1.171 -13.826 14.810 1.00 40.09 117 PHE A CA 1
ATOM 910 C C . PHE A 1 117 ? 0.342 -13.758 14.565 1.00 40.09 117 PHE A C 1
ATOM 912 O O . PHE A 1 117 ? 0.751 -13.396 13.464 1.00 40.09 117 PHE A O 1
ATOM 919 N N . HIS A 1 118 ? 1.185 -14.181 15.515 1.00 38.22 118 HIS A N 1
ATOM 920 C CA . HIS A 1 118 ? 2.640 -14.285 15.313 1.00 38.22 118 HIS A CA 1
ATOM 921 C C . HIS A 1 118 ? 3.032 -15.302 14.217 1.00 38.22 118 HIS A C 1
ATOM 923 O O . HIS A 1 118 ? 4.163 -15.294 13.736 1.00 38.22 118 HIS A O 1
ATOM 929 N N . LEU A 1 119 ? 2.099 -16.167 13.800 1.00 37.88 119 LEU A N 1
ATOM 930 C CA . LEU A 1 119 ? 2.248 -17.054 12.6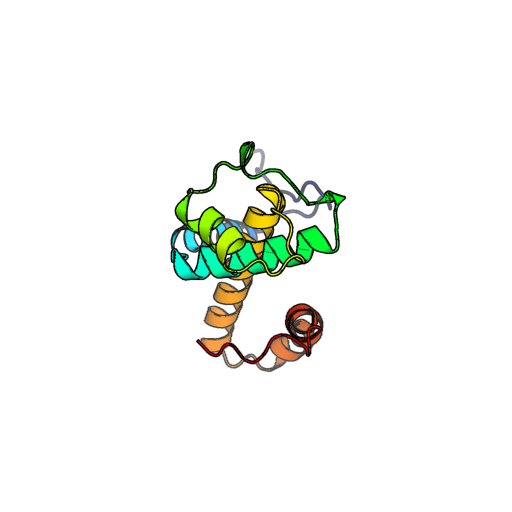40 1.00 37.88 119 LEU A CA 1
ATOM 931 C C . LEU A 1 119 ? 1.923 -16.362 11.301 1.00 37.88 119 LEU A C 1
ATOM 933 O O . LEU A 1 119 ? 2.263 -16.896 10.250 1.00 37.88 119 LEU A O 1
ATOM 937 N N . CYS A 1 120 ? 1.290 -15.184 11.332 1.00 36.81 120 CYS A N 1
ATOM 938 C CA . CYS A 1 120 ? 0.960 -14.379 10.153 1.00 36.81 120 CYS A CA 1
ATOM 939 C C . CYS A 1 120 ? 1.860 -13.129 10.034 1.00 36.81 120 CYS A C 1
ATOM 941 O O . CYS A 1 120 ? 2.269 -12.771 8.932 1.00 36.81 120 CYS A O 1
ATOM 943 N N . SER A 1 121 ? 2.276 -12.514 11.154 1.00 34.41 121 SER A N 1
ATOM 944 C CA . SER A 1 121 ? 3.250 -11.403 11.152 1.00 34.41 121 SER A CA 1
ATOM 945 C C . SER A 1 121 ? 4.670 -11.834 10.759 1.00 34.41 121 SER A C 1
ATOM 947 O O . SER A 1 121 ? 5.487 -11.007 10.353 1.00 34.41 121 SER A O 1
ATOM 949 N N . THR A 1 122 ? 4.970 -13.135 10.794 1.00 36.91 122 THR A N 1
ATOM 950 C CA . THR A 1 122 ? 6.236 -13.701 10.308 1.00 36.91 122 THR A CA 1
ATOM 951 C C . THR A 1 122 ? 6.437 -13.580 8.799 1.00 36.91 122 THR A C 1
ATOM 953 O O . THR A 1 122 ? 7.560 -13.777 8.341 1.00 36.91 122 THR A O 1
ATOM 956 N N . TRP A 1 123 ? 5.429 -13.169 8.023 1.00 36.38 123 TRP A N 1
ATOM 957 C CA . TRP A 1 123 ? 5.635 -12.799 6.619 1.00 36.38 123 TRP A CA 1
ATOM 958 C C . TRP A 1 123 ? 6.381 -11.465 6.452 1.00 36.38 123 TRP A C 1
ATOM 960 O O . TRP A 1 123 ? 7.110 -11.306 5.476 1.00 36.38 123 TRP A O 1
ATOM 970 N N . ILE A 1 124 ? 6.301 -10.549 7.427 1.00 41.16 124 ILE A N 1
ATOM 971 C CA . ILE A 1 124 ? 7.098 -9.306 7.437 1.00 41.16 124 ILE A CA 1
ATOM 972 C C . ILE A 1 124 ? 8.530 -9.572 7.950 1.00 41.16 124 ILE A C 1
ATOM 974 O O . ILE A 1 124 ? 9.475 -8.916 7.520 1.00 41.16 124 ILE A O 1
ATOM 978 N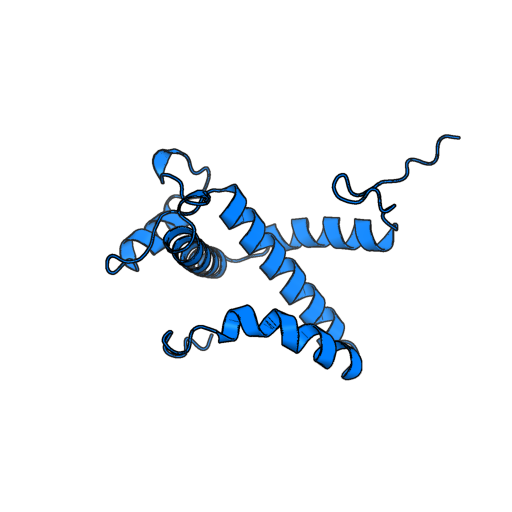 N . PHE A 1 125 ? 8.732 -10.600 8.784 1.00 36.28 125 PHE A N 1
ATOM 979 C CA . PHE A 1 125 ? 10.051 -10.977 9.326 1.00 36.28 125 PHE A CA 1
ATOM 980 C C . PHE A 1 125 ? 10.853 -11.983 8.475 1.00 36.28 125 PHE A C 1
ATOM 982 O O . PHE A 1 125 ? 11.980 -12.324 8.832 1.00 36.28 125 PHE A O 1
ATOM 989 N N . LEU A 1 126 ? 10.330 -12.441 7.332 1.00 34.59 126 LEU A N 1
ATOM 990 C CA . LEU A 1 126 ? 11.019 -13.388 6.438 1.00 34.59 126 LEU A CA 1
ATOM 991 C C . LEU A 1 126 ? 12.048 -12.741 5.487 1.00 34.59 126 LEU A C 1
ATOM 993 O O . LEU A 1 126 ? 12.633 -13.431 4.653 1.00 34.59 126 LEU A O 1
ATOM 997 N N . PHE A 1 127 ? 12.348 -11.447 5.650 1.00 37.31 127 PHE A N 1
ATOM 998 C CA . PHE A 1 127 ? 13.405 -10.750 4.910 1.00 37.31 127 PHE A CA 1
ATOM 999 C C . PHE A 1 127 ? 14.556 -10.311 5.832 1.00 37.31 127 PHE A C 1
ATOM 1001 O O . PHE A 1 127 ? 14.678 -9.127 6.141 1.00 37.31 127 PHE A O 1
ATOM 1008 N N . PRO A 1 128 ? 15.478 -11.213 6.221 1.00 31.67 128 PRO A N 1
ATOM 1009 C CA . PRO A 1 128 ? 16.648 -10.874 7.043 1.00 31.67 128 PRO A CA 1
ATOM 1010 C C . PRO A 1 128 ? 17.700 -9.997 6.322 1.00 31.67 128 PRO A C 1
ATOM 1012 O O . PRO A 1 128 ? 18.827 -9.861 6.793 1.00 31.67 128 PRO A O 1
ATOM 1015 N N . HIS A 1 129 ? 17.362 -9.393 5.177 1.00 33.31 129 HIS A N 1
ATOM 1016 C CA . HIS A 1 129 ? 18.256 -8.536 4.390 1.00 33.31 129 HIS A CA 1
ATOM 1017 C C . HIS A 1 129 ? 17.755 -7.106 4.166 1.00 33.31 129 HIS A C 1
ATOM 1019 O O . HIS A 1 129 ? 18.413 -6.347 3.456 1.00 33.31 129 HIS A O 1
ATOM 1025 N N . LEU A 1 130 ? 16.655 -6.697 4.798 1.00 32.00 130 LEU A N 1
ATOM 1026 C CA . LEU A 1 130 ? 16.336 -5.276 4.916 1.00 32.00 130 LEU A CA 1
ATOM 1027 C C . LEU A 1 130 ? 17.007 -4.751 6.194 1.00 32.00 130 LEU A C 1
ATOM 1029 O O . LEU A 1 130 ? 16.657 -5.207 7.284 1.00 32.00 130 LEU A O 1
ATOM 1033 N N . PRO A 1 131 ? 18.019 -3.865 6.103 1.00 33.31 131 PRO A N 1
ATOM 1034 C CA . PRO A 1 131 ? 18.575 -3.246 7.294 1.00 33.31 131 PRO A CA 1
ATOM 1035 C C . PRO A 1 131 ? 17.453 -2.473 7.983 1.00 33.31 131 PRO A C 1
ATOM 1037 O O . PRO A 1 131 ? 16.754 -1.705 7.329 1.00 33.31 131 PRO A O 1
ATOM 1040 N N . TYR A 1 132 ? 17.293 -2.734 9.280 1.00 31.86 132 TYR A N 1
ATOM 1041 C CA . TYR A 1 132 ? 16.485 -1.993 10.243 1.00 31.86 132 TYR A CA 1
ATOM 1042 C C . TYR A 1 132 ? 16.189 -0.561 9.789 1.00 31.86 132 TYR A C 1
ATOM 1044 O O . TYR A 1 132 ? 17.032 0.326 9.914 1.00 31.86 132 TYR A O 1
ATOM 1052 N N . VAL A 1 133 ? 14.980 -0.343 9.286 1.00 28.47 133 VAL A N 1
ATOM 1053 C CA . VAL A 1 133 ? 14.398 0.990 9.227 1.00 28.47 133 VAL A CA 1
ATOM 1054 C C . VAL A 1 133 ? 13.411 1.040 10.381 1.00 28.47 133 VAL A C 1
ATOM 1056 O O . VAL A 1 133 ? 12.291 0.552 10.291 1.00 28.47 133 VAL A O 1
ATOM 1059 N N . VAL A 1 134 ? 13.920 1.525 11.510 1.00 28.89 134 VAL A N 1
ATOM 1060 C CA . VAL A 1 134 ? 13.118 1.994 12.637 1.00 28.89 134 VAL A CA 1
ATOM 1061 C C . VAL A 1 134 ? 12.552 3.346 12.216 1.00 28.89 134 VAL A C 1
ATOM 1063 O O . VAL A 1 134 ? 13.337 4.264 11.979 1.00 28.89 134 VAL A O 1
ATOM 1066 N N . TRP A 1 135 ? 11.230 3.452 12.133 1.00 33.56 135 TRP A N 1
ATOM 1067 C CA . TRP A 1 135 ? 10.490 4.698 12.323 1.00 33.56 135 TRP A CA 1
ATOM 1068 C C . TRP A 1 135 ? 9.296 4.387 13.214 1.00 33.56 135 TRP A C 1
ATOM 1070 O O . TRP A 1 135 ? 8.614 3.379 12.920 1.00 33.56 135 TRP A O 1
#

Sequence (135 aa):
MQKNCHQCELCDKPLTDSELLLLDDMLETGYTITVDEKQALFYISGYIASKHPELASSPASSQLSKEVQAFLAEMNRGGLTYPSDNLFTFVVLAHSFSDKLQSIVAGTDLQQYYHSFHLCSTWIFLFPHLPYVVW

Mean predicted aligned error: 12.6 Å

Nearest PDB structures (foldseek):
  5xu1-assembly1_S  TM=2.527E-01  e=8.231E+00  Streptococcus pneumoniae R6

pLDDT: mean 70.92, std 19.61, range [28.47, 91.81]

Foldseek 3Di:
DPPPFDADPVPRHTDDPVNVVLLVQLVVLLVVDDLVNLLVLQLVQQLVCLVVVVQADDPVPDPDDPSSVVSNVVPDPPRGGGGDPVSSVVSSSVVSSVVVVVVVCVVDPCPPVVVVCVVVCCVVVPCPPDPDDDD

Secondary structure (DSSP, 8-state):
------B-TTT-PBPPHHHHHHHHHHHHHHHH--HHHHHHHHHHHHHHHHH-GGGB--GGG--S-HHHHHHHHHH-SS---PBPHHHHHHHHHHHHHHHHHHHHHHTS--HHHHHHHTTTGGGTTT-TTS-----

Organism: NCBI:txid1093978

Solvent-accessible surface area (backbone atoms only — not comparable to full-atom values): 8040 Å² total; per-residue (Å²): 134,84,77,84,73,52,54,40,92,87,74,71,46,73,54,51,73,69,57,50,52,50,54,53,50,27,56,58,44,52,69,68,57,49,70,68,55,48,29,53,51,45,43,54,30,9,45,52,12,52,76,38,66,90,45,40,40,56,77,91,74,46,91,66,57,68,71,46,55,47,48,47,66,72,70,47,88,85,69,59,32,47,40,23,63,69,52,38,52,49,52,45,42,52,47,33,46,50,53,50,51,49,55,55,49,76,71,40,99,52,75,77,60,53,69,70,45,57,74,58,57,46,70,74,65,71,55,92,78,65,77,88,79,86,128